Protein AF-A0A2D6ZHQ4-F1 (afdb_monomer_lite)

Secondary structure (DSSP, 8-state):
----PPPSSS---------HHHHHHHHHTS-HHHHHHHHHHHHHH--S---HHHHHHHHHHHHHHHHHHHTT--PPPPHHHHHHHHHHHHTT-EEE--HHHHHHHHHHHHHHHHH-HHHHHHHHHHHHHHHHHHHH-TTSSPEEETTEEEEEETTTTEEEEEEEETTEEE-

pLDDT: mean 82.71, std 16.25, range [30.67, 98.12]

Structure (mmCIF, N/CA/C/O backbone):
data_AF-A0A2D6ZHQ4-F1
#
_entry.id   AF-A0A2D6ZHQ4-F1
#
loop_
_atom_site.group_PDB
_atom_site.id
_atom_site.type_symbol
_atom_site.label_atom_id
_atom_site.label_alt_id
_atom_site.label_comp_id
_atom_site.label_asym_id
_atom_site.label_entity_id
_atom_site.label_seq_id
_atom_site.pdbx_PDB_ins_code
_atom_site.Cartn_x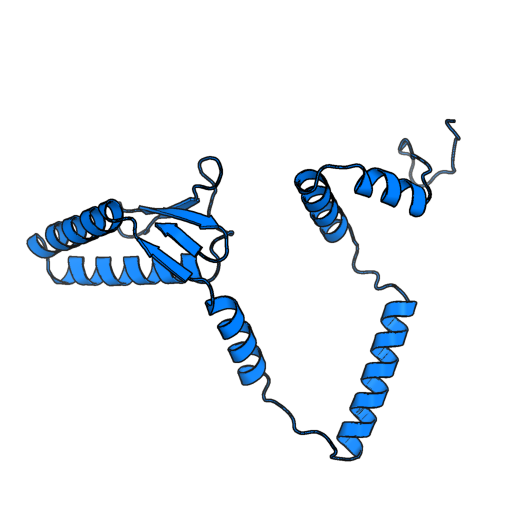
_atom_site.Cartn_y
_atom_site.Cartn_z
_atom_site.occupancy
_atom_site.B_iso_or_equiv
_atom_site.auth_seq_id
_atom_site.auth_comp_id
_atom_site.auth_asym_id
_atom_site.auth_atom_id
_atom_site.pdbx_PDB_model_num
ATOM 1 N N . MET A 1 1 ? 28.223 -21.464 -30.888 1.00 34.97 1 MET A N 1
ATOM 2 C CA . MET A 1 1 ? 28.393 -22.770 -31.554 1.00 34.97 1 MET A CA 1
ATOM 3 C C . MET A 1 1 ? 27.150 -23.577 -31.219 1.00 34.97 1 MET A C 1
ATOM 5 O O . MET A 1 1 ? 26.886 -23.753 -30.040 1.00 34.97 1 MET A O 1
ATOM 9 N N . MET A 1 2 ? 26.313 -23.903 -32.204 1.00 30.67 2 MET A N 1
ATOM 10 C CA . MET A 1 2 ? 25.076 -24.662 -31.976 1.00 30.67 2 MET A CA 1
ATOM 11 C C . MET A 1 2 ? 25.425 -26.144 -31.795 1.00 30.67 2 MET A C 1
ATOM 13 O O . MET A 1 2 ? 26.158 -26.690 -32.615 1.00 30.67 2 MET A O 1
ATOM 17 N N . SER A 1 3 ? 24.913 -26.775 -30.739 1.00 47.84 3 SER A N 1
ATOM 18 C CA . SER A 1 3 ? 25.044 -28.212 -30.472 1.00 47.84 3 SER A CA 1
ATOM 19 C C . SER A 1 3 ? 23.654 -28.822 -30.273 1.00 47.84 3 SER A C 1
ATOM 21 O O . SER A 1 3 ? 22.765 -28.188 -29.707 1.00 47.84 3 SER A O 1
ATOM 23 N N . LEU A 1 4 ? 23.458 -30.044 -30.774 1.00 31.61 4 LEU A N 1
ATOM 24 C CA . LEU A 1 4 ? 22.227 -30.826 -30.640 1.00 31.61 4 LEU A CA 1
ATOM 25 C C . LEU A 1 4 ? 22.295 -31.685 -29.366 1.00 31.61 4 LEU A C 1
ATOM 27 O O . LEU A 1 4 ? 23.003 -32.690 -29.327 1.00 31.61 4 LEU A O 1
ATOM 31 N N . GLY A 1 5 ? 21.534 -31.299 -28.337 1.00 42.00 5 GLY A N 1
ATOM 32 C CA . GLY A 1 5 ? 21.364 -32.038 -27.079 1.00 42.00 5 GLY A CA 1
ATOM 33 C C . GLY A 1 5 ? 20.068 -32.863 -27.015 1.00 42.00 5 GLY A C 1
ATOM 34 O O . GLY A 1 5 ? 19.076 -32.552 -27.670 1.00 42.00 5 GLY A O 1
ATOM 35 N N . ARG A 1 6 ? 20.097 -33.955 -26.236 1.00 44.62 6 ARG A N 1
ATOM 36 C CA . ARG A 1 6 ? 19.160 -35.099 -26.264 1.00 44.62 6 ARG A CA 1
ATOM 37 C C . ARG A 1 6 ? 17.719 -34.810 -25.790 1.00 44.62 6 ARG A C 1
ATOM 39 O O . ARG A 1 6 ? 17.456 -33.972 -24.939 1.00 44.62 6 ARG A O 1
ATOM 46 N N . VAL A 1 7 ? 16.815 -35.632 -26.325 1.00 48.72 7 VAL A N 1
ATOM 47 C CA . VAL A 1 7 ? 15.340 -35.601 -26.312 1.00 48.72 7 VAL A CA 1
ATOM 48 C C . VAL A 1 7 ? 14.683 -35.814 -24.934 1.00 48.72 7 VAL A C 1
ATOM 50 O O . VAL A 1 7 ? 14.962 -36.808 -24.267 1.00 48.72 7 VAL A O 1
ATOM 53 N N . LYS A 1 8 ? 13.663 -35.002 -24.605 1.00 42.97 8 LYS A N 1
ATOM 54 C CA . LYS A 1 8 ? 12.444 -35.457 -23.899 1.00 42.97 8 LYS A CA 1
ATOM 55 C C . LYS A 1 8 ? 11.194 -34.840 -24.548 1.00 42.97 8 LYS A C 1
ATOM 57 O O . LYS A 1 8 ? 11.109 -33.629 -24.705 1.00 42.97 8 LYS A O 1
ATOM 62 N N . ASN A 1 9 ? 10.231 -35.694 -24.910 1.00 41.50 9 ASN A N 1
ATOM 63 C CA . ASN A 1 9 ? 8.888 -35.355 -25.410 1.00 41.50 9 ASN A CA 1
ATOM 64 C C . ASN A 1 9 ? 8.803 -34.479 -26.675 1.00 41.50 9 ASN A C 1
ATOM 66 O O . ASN A 1 9 ? 8.093 -33.479 -26.686 1.00 41.50 9 ASN A O 1
ATOM 70 N N . GLY A 1 10 ? 9.472 -34.887 -27.761 1.00 43.66 10 GLY A N 1
ATOM 71 C CA . GLY A 1 10 ? 9.044 -34.588 -29.142 1.00 43.66 10 GLY A CA 1
ATOM 72 C C . GLY A 1 10 ? 8.929 -33.118 -29.572 1.00 43.66 10 GLY A C 1
ATOM 73 O O . GLY A 1 10 ? 8.436 -32.853 -30.664 1.00 43.66 10 GLY A O 1
ATOM 74 N N . ARG A 1 11 ? 9.376 -32.157 -28.759 1.00 38.38 11 ARG A N 1
ATOM 75 C CA . ARG A 1 11 ? 9.318 -30.726 -29.067 1.00 38.38 11 ARG A CA 1
ATOM 76 C C . ARG A 1 11 ? 10.727 -30.151 -29.036 1.00 38.38 11 ARG A C 1
ATOM 78 O O . ARG A 1 11 ? 11.385 -30.168 -28.000 1.00 38.38 11 ARG A O 1
ATOM 85 N N . PHE A 1 12 ? 11.183 -29.669 -30.189 1.00 38.12 12 PHE A N 1
ATOM 86 C CA . PHE A 1 12 ? 12.450 -28.959 -30.317 1.00 38.12 12 PHE A CA 1
ATOM 87 C C . PHE A 1 12 ? 12.376 -27.643 -29.538 1.00 38.12 12 PHE A C 1
ATOM 89 O O . PHE A 1 12 ? 11.560 -26.779 -29.854 1.00 38.12 12 PHE A O 1
ATOM 96 N N . TRP A 1 13 ? 13.251 -27.488 -28.549 1.00 36.66 13 TRP A N 1
ATOM 97 C CA . TRP A 1 13 ? 13.609 -26.190 -27.991 1.00 36.66 13 TRP A CA 1
ATOM 98 C C . TRP A 1 13 ? 15.053 -25.906 -28.393 1.00 36.66 13 TRP A C 1
ATOM 100 O O . TRP A 1 13 ? 15.924 -26.755 -28.212 1.00 36.66 13 TRP A O 1
ATOM 110 N N . LEU A 1 14 ? 15.310 -24.722 -28.952 1.00 36.06 14 LEU A N 1
ATOM 111 C CA . LEU A 1 14 ? 16.665 -24.189 -29.077 1.00 36.06 14 LEU A CA 1
ATOM 112 C C . LEU A 1 14 ? 17.197 -23.961 -27.658 1.00 36.06 14 LEU A C 1
ATOM 114 O O . LEU A 1 14 ? 16.850 -22.975 -27.012 1.00 36.06 14 LEU A O 1
ATOM 118 N N . VAL A 1 15 ? 17.992 -24.901 -27.149 1.00 43.69 15 VAL A N 1
ATOM 119 C CA . VAL A 1 15 ? 18.684 -24.745 -25.868 1.00 43.69 15 VAL A CA 1
ATOM 120 C C . VAL A 1 15 ? 19.922 -23.896 -26.127 1.00 43.69 15 VAL A C 1
ATOM 122 O O . VAL A 1 15 ? 20.871 -24.331 -26.775 1.00 43.69 15 VAL A O 1
ATOM 125 N N . MET A 1 16 ? 19.904 -22.659 -25.643 1.00 46.91 16 MET A N 1
ATOM 126 C CA . MET A 1 16 ? 21.126 -21.880 -25.481 1.00 46.91 16 MET A CA 1
ATOM 127 C C . MET A 1 16 ? 21.911 -22.506 -24.323 1.00 46.91 16 MET A C 1
ATOM 129 O O . MET A 1 16 ? 21.578 -22.282 -23.164 1.00 46.91 16 MET A O 1
ATOM 133 N N . GLU A 1 17 ? 22.926 -23.319 -24.621 1.00 47.91 17 GLU A N 1
ATOM 134 C CA . GLU A 1 17 ? 23.880 -23.798 -23.613 1.00 47.91 17 GLU A CA 1
ATOM 135 C C . GLU A 1 17 ? 24.728 -22.612 -23.118 1.00 47.91 17 GLU A C 1
ATOM 137 O O . GLU A 1 17 ? 25.681 -22.171 -23.767 1.00 47.91 17 GLU A O 1
ATOM 142 N N . GLY A 1 18 ? 24.343 -22.046 -21.975 1.00 59.00 18 GLY A N 1
ATOM 143 C CA . GLY A 1 18 ? 25.144 -21.100 -21.205 1.00 59.00 18 GLY A CA 1
ATOM 144 C C . GLY A 1 18 ? 25.359 -21.647 -19.799 1.00 59.00 18 GLY A C 1
ATOM 145 O O . GLY A 1 18 ? 24.417 -22.142 -19.187 1.00 59.00 18 GLY A O 1
ATOM 146 N N . THR A 1 19 ? 26.589 -21.576 -19.291 1.00 77.00 19 THR A N 1
ATOM 147 C CA . THR A 1 19 ? 26.880 -21.832 -17.873 1.00 77.00 19 THR A CA 1
ATOM 148 C C . THR A 1 19 ? 26.232 -20.757 -16.999 1.00 77.00 19 THR A C 1
ATOM 150 O O . THR A 1 19 ? 25.963 -19.652 -17.481 1.00 77.00 19 THR A O 1
ATOM 153 N N . THR A 1 20 ? 26.004 -21.050 -15.717 1.00 76.81 20 THR A N 1
ATOM 154 C CA . THR A 1 20 ? 25.447 -20.083 -14.755 1.00 76.81 20 THR A CA 1
ATOM 155 C C . THR A 1 20 ? 26.265 -18.790 -14.714 1.00 76.81 20 THR A C 1
ATOM 157 O O . THR A 1 20 ? 25.671 -17.719 -14.815 1.00 76.81 20 THR A O 1
ATOM 160 N N . GLU A 1 21 ? 27.605 -18.868 -14.705 1.00 78.69 21 GLU A N 1
ATOM 161 C CA . GLU A 1 21 ? 28.492 -17.702 -14.866 1.00 78.69 21 GLU A CA 1
ATOM 162 C C . GLU A 1 21 ? 28.153 -16.867 -16.100 1.00 78.69 21 GLU A C 1
ATOM 164 O O . GLU A 1 21 ? 27.958 -15.662 -16.003 1.00 78.69 21 GLU A O 1
ATOM 169 N N . LYS A 1 22 ? 28.017 -17.496 -17.270 1.00 82.12 22 LYS A N 1
ATOM 170 C CA . LYS A 1 22 ? 27.763 -16.762 -18.515 1.00 82.12 22 LYS A CA 1
ATOM 171 C C . LYS A 1 22 ? 26.387 -16.093 -18.515 1.00 82.12 22 LYS A C 1
ATOM 173 O O . LYS A 1 22 ? 26.204 -15.042 -19.126 1.00 82.12 22 LYS A O 1
ATOM 178 N N . VAL A 1 23 ? 25.402 -16.706 -17.861 1.00 85.19 23 VAL A N 1
ATOM 179 C CA . VAL A 1 23 ? 24.075 -16.104 -17.673 1.00 85.19 23 VAL A CA 1
ATOM 180 C C . VAL A 1 23 ? 24.158 -14.919 -16.709 1.00 85.19 23 VAL A C 1
ATOM 182 O O . VAL A 1 23 ? 23.558 -13.880 -16.987 1.00 85.19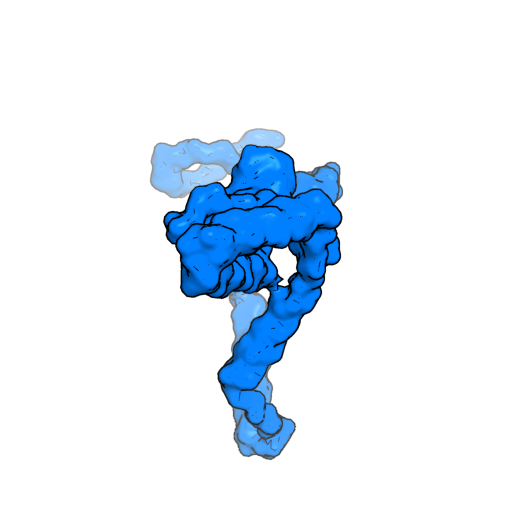 23 VAL A O 1
ATOM 185 N N . LEU A 1 24 ? 24.936 -15.042 -15.631 1.00 86.56 24 LEU A N 1
ATOM 186 C CA . LEU A 1 24 ? 25.175 -13.965 -14.675 1.00 86.56 24 LEU A CA 1
ATOM 187 C C . LEU A 1 24 ? 25.896 -12.779 -15.328 1.00 86.56 24 LEU A C 1
ATOM 189 O O . LEU A 1 24 ? 25.421 -11.655 -15.201 1.00 86.56 24 LEU A O 1
ATOM 193 N N . ASP A 1 25 ? 26.963 -13.017 -16.088 1.00 88.06 25 ASP A N 1
ATOM 194 C CA . ASP A 1 25 ? 27.714 -11.971 -16.794 1.00 88.06 25 ASP A CA 1
ATOM 195 C C . ASP A 1 25 ? 26.810 -11.165 -17.736 1.00 88.06 25 ASP A C 1
ATOM 197 O O . ASP A 1 25 ? 26.812 -9.932 -17.728 1.00 88.06 25 ASP A O 1
ATOM 201 N N . ASN A 1 26 ? 25.955 -11.856 -18.496 1.00 90.50 26 ASN A N 1
ATOM 202 C CA . ASN A 1 26 ? 24.982 -11.203 -19.370 1.00 90.50 26 ASN A CA 1
ATOM 203 C C . ASN A 1 26 ? 23.934 -10.405 -18.577 1.00 90.50 26 ASN A C 1
ATOM 205 O O . ASN A 1 26 ? 23.553 -9.315 -18.997 1.00 90.50 26 ASN A O 1
ATOM 209 N N . ALA A 1 27 ? 23.474 -10.914 -17.430 1.00 90.56 27 ALA A N 1
ATOM 210 C CA . ALA A 1 27 ? 22.531 -10.206 -16.563 1.00 90.56 27 ALA A CA 1
ATOM 211 C C . ALA A 1 27 ? 23.162 -8.965 -15.898 1.00 90.56 27 ALA A C 1
ATOM 213 O O . ALA A 1 27 ? 22.500 -7.939 -15.707 1.00 90.56 27 ALA A O 1
ATOM 214 N N . LEU A 1 28 ? 24.451 -9.030 -15.562 1.00 90.81 28 LEU A N 1
ATOM 215 C CA . LEU A 1 28 ? 25.213 -7.908 -15.014 1.00 90.81 28 LEU A CA 1
ATOM 216 C C . LEU A 1 28 ? 25.507 -6.832 -16.070 1.00 90.81 28 LEU A C 1
ATOM 218 O O . LEU A 1 28 ? 25.588 -5.657 -15.718 1.00 90.81 28 LEU A O 1
ATOM 222 N N . ALA A 1 29 ? 25.561 -7.194 -17.354 1.00 93.25 29 ALA A N 1
ATOM 223 C CA . ALA A 1 29 ? 25.697 -6.242 -18.458 1.00 93.25 29 ALA A CA 1
ATOM 224 C C . ALA A 1 29 ? 24.419 -5.423 -18.755 1.00 93.25 29 ALA A C 1
ATOM 226 O O . ALA A 1 29 ? 24.490 -4.417 -19.460 1.00 93.25 29 ALA A O 1
ATOM 227 N N . LEU A 1 30 ? 23.255 -5.821 -18.225 1.00 92.50 30 LEU A N 1
ATOM 228 C CA . LEU A 1 30 ? 21.988 -5.095 -18.397 1.00 92.50 30 LEU A CA 1
ATOM 229 C C . LEU A 1 30 ? 21.965 -3.753 -17.645 1.00 92.50 30 LEU A C 1
ATOM 231 O O . LEU A 1 30 ? 22.732 -3.520 -16.702 1.00 92.50 30 LEU A O 1
ATOM 235 N N . THR A 1 31 ? 21.017 -2.877 -17.990 1.00 90.19 31 THR A N 1
ATOM 236 C CA . THR A 1 31 ? 20.728 -1.702 -17.152 1.00 90.19 31 THR A CA 1
ATOM 237 C C . THR A 1 31 ? 20.141 -2.123 -15.793 1.00 90.19 31 THR A C 1
ATOM 239 O O . THR A 1 31 ? 19.587 -3.220 -15.667 1.00 90.19 31 THR A O 1
ATOM 242 N N . PRO A 1 32 ? 20.205 -1.271 -14.747 1.00 85.31 32 PRO A N 1
ATOM 243 C CA . PRO A 1 32 ? 19.596 -1.583 -13.450 1.00 85.31 32 PRO A CA 1
ATOM 244 C C . PRO A 1 32 ? 18.106 -1.950 -13.535 1.00 85.31 32 PRO A C 1
ATOM 246 O O . PRO A 1 32 ? 17.664 -2.863 -12.841 1.00 85.31 32 PRO A O 1
ATOM 249 N N . TYR A 1 33 ? 17.352 -1.281 -14.413 1.00 82.38 33 TYR A N 1
ATOM 250 C CA . TYR A 1 33 ? 15.926 -1.539 -14.618 1.00 82.38 33 TYR A CA 1
ATOM 251 C C . TYR A 1 33 ? 15.669 -2.913 -15.255 1.00 82.38 33 TYR A C 1
ATOM 253 O O . TYR A 1 33 ? 14.884 -3.704 -14.736 1.00 82.38 33 TYR A O 1
ATOM 261 N N . GLU A 1 34 ? 16.365 -3.232 -16.346 1.00 84.25 34 GLU A N 1
ATOM 262 C CA . GLU A 1 34 ? 16.221 -4.520 -17.040 1.00 84.25 34 GLU A CA 1
ATOM 263 C C . GLU A 1 34 ? 16.683 -5.691 -16.170 1.00 84.25 34 GLU A C 1
ATOM 265 O O . GLU A 1 34 ? 16.064 -6.754 -16.169 1.00 84.25 34 GLU A O 1
ATOM 270 N N . ARG A 1 35 ? 17.742 -5.489 -15.379 1.00 92.81 35 ARG A N 1
ATOM 271 C CA . ARG A 1 35 ? 18.222 -6.484 -14.418 1.00 92.81 35 ARG A CA 1
ATOM 272 C C . ARG A 1 35 ? 17.197 -6.754 -13.313 1.00 92.81 35 ARG A C 1
ATOM 274 O O . ARG A 1 35 ? 17.013 -7.910 -12.940 1.00 92.81 35 ARG A O 1
ATOM 281 N N . ALA A 1 36 ? 16.499 -5.727 -12.822 1.00 75.50 36 ALA A N 1
ATOM 282 C CA . ALA A 1 36 ? 15.417 -5.899 -11.851 1.00 75.50 36 ALA A CA 1
ATOM 283 C C . ALA A 1 36 ? 14.217 -6.661 -12.447 1.00 75.50 36 ALA A C 1
ATOM 285 O O . ALA A 1 36 ? 13.670 -7.562 -11.805 1.00 75.50 36 ALA A O 1
ATOM 286 N N . ASP A 1 37 ? 13.837 -6.355 -13.692 1.00 83.06 37 ASP A N 1
ATOM 287 C CA . ASP A 1 37 ? 12.776 -7.077 -14.406 1.00 83.06 37 ASP A CA 1
ATOM 288 C C . ASP A 1 37 ? 13.146 -8.553 -14.658 1.00 83.06 37 ASP A C 1
ATOM 290 O O . ASP A 1 37 ? 12.332 -9.455 -14.433 1.00 83.06 37 ASP A O 1
ATOM 294 N N . LEU A 1 38 ? 14.399 -8.823 -15.040 1.00 88.69 38 LEU A N 1
ATOM 295 C CA . LEU A 1 38 ? 14.922 -10.181 -15.198 1.00 88.69 38 LEU A CA 1
ATOM 296 C C . LEU A 1 38 ? 14.893 -10.961 -13.875 1.00 88.69 38 LEU A C 1
ATOM 298 O O . LEU A 1 38 ? 14.411 -12.094 -13.853 1.00 88.69 38 LEU A O 1
ATOM 302 N N . ALA A 1 39 ? 15.341 -10.359 -12.769 1.00 86.00 39 ALA A N 1
ATOM 303 C CA . ALA A 1 39 ? 15.311 -10.991 -11.449 1.00 86.00 39 ALA A CA 1
ATOM 304 C C . ALA A 1 39 ? 13.886 -11.407 -11.049 1.00 86.00 39 ALA A C 1
ATOM 306 O O . ALA A 1 39 ? 13.666 -12.540 -10.618 1.00 86.00 39 ALA A O 1
ATOM 307 N N .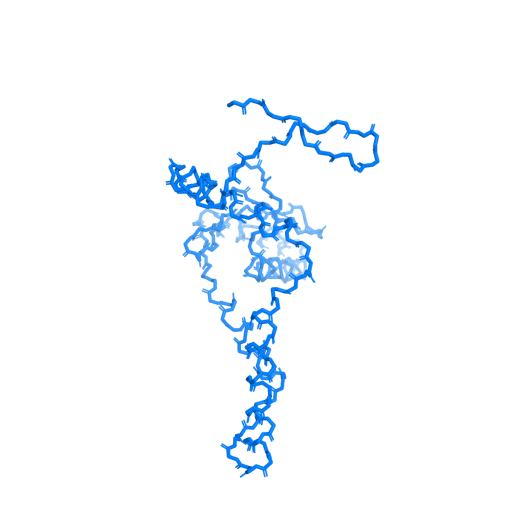 LYS A 1 40 ? 12.893 -10.536 -11.276 1.00 77.75 40 LYS A N 1
ATOM 308 C CA . LYS A 1 40 ? 11.479 -10.843 -11.016 1.00 77.75 40 LYS A CA 1
ATOM 309 C C . LYS A 1 40 ? 10.994 -12.052 -11.820 1.00 77.75 40 LYS A C 1
ATOM 311 O O . LYS A 1 40 ? 10.334 -12.931 -11.269 1.00 77.75 40 LYS A O 1
ATOM 316 N N . LYS A 1 41 ? 11.323 -12.113 -13.114 1.00 85.25 41 LYS A N 1
ATOM 317 C CA . LYS A 1 41 ? 10.946 -13.234 -13.993 1.00 85.25 41 LYS A CA 1
ATOM 318 C C . LYS A 1 41 ? 11.602 -14.546 -13.564 1.00 85.25 41 LYS A C 1
ATOM 320 O O . LYS A 1 41 ? 10.928 -15.573 -13.567 1.00 85.25 41 LYS A O 1
ATOM 325 N N . ILE A 1 42 ? 12.872 -14.504 -13.153 1.00 84.94 42 ILE A N 1
ATOM 326 C CA . ILE A 1 42 ? 13.588 -15.673 -12.627 1.00 84.94 42 ILE A CA 1
ATOM 327 C C . ILE A 1 42 ? 12.893 -16.180 -11.367 1.00 84.94 42 ILE A C 1
ATOM 329 O O . ILE A 1 42 ? 12.500 -17.341 -11.341 1.00 84.94 42 ILE A O 1
ATOM 333 N N . VAL A 1 43 ? 12.651 -15.312 -10.380 1.00 78.56 43 VAL A N 1
ATOM 334 C CA . VAL A 1 43 ? 11.989 -15.680 -9.117 1.00 78.56 43 VAL A CA 1
ATOM 335 C C . VAL A 1 43 ? 10.637 -16.356 -9.355 1.00 78.56 43 VAL A C 1
ATOM 337 O O . VAL A 1 43 ? 10.352 -17.380 -8.746 1.00 78.56 43 VAL A O 1
ATOM 340 N N . VAL A 1 44 ? 9.827 -15.838 -10.282 1.00 74.38 44 VAL A N 1
ATOM 341 C CA . VAL A 1 44 ? 8.525 -16.434 -10.642 1.00 74.38 44 VAL A CA 1
ATOM 342 C C . VAL A 1 44 ? 8.672 -17.799 -11.329 1.00 74.38 44 VAL A C 1
ATOM 344 O O . VAL A 1 44 ? 7.784 -18.641 -11.223 1.00 74.38 44 VAL A O 1
ATOM 347 N N . SER A 1 45 ? 9.773 -18.023 -12.050 1.00 78.50 45 SER A N 1
ATOM 348 C CA . SER A 1 45 ? 10.030 -19.273 -12.776 1.00 78.50 45 SER A CA 1
ATOM 349 C C . SER A 1 45 ? 10.609 -20.397 -11.911 1.00 78.50 45 SER A C 1
ATOM 351 O O . SER A 1 45 ? 10.580 -21.556 -12.332 1.00 78.50 45 SER A O 1
ATOM 353 N N . ILE A 1 46 ? 11.120 -20.074 -10.718 1.00 77.44 46 ILE A N 1
ATOM 354 C CA . ILE A 1 46 ? 11.653 -21.060 -9.776 1.00 77.44 46 ILE A CA 1
ATOM 355 C C . ILE A 1 46 ? 10.487 -21.938 -9.302 1.00 77.44 46 ILE A C 1
ATOM 357 O O . ILE A 1 46 ? 9.585 -21.489 -8.594 1.00 77.44 46 ILE A O 1
ATOM 361 N N . LYS A 1 47 ? 10.491 -23.211 -9.717 1.00 60.66 47 LYS A N 1
ATOM 362 C CA . LYS A 1 47 ? 9.664 -24.242 -9.078 1.00 60.66 47 LYS A CA 1
ATOM 363 C C . LYS A 1 47 ? 10.172 -24.426 -7.650 1.00 60.66 47 LYS A C 1
ATOM 365 O O . LYS A 1 47 ? 11.360 -24.253 -7.418 1.00 60.66 47 LYS A O 1
ATOM 370 N N . ILE A 1 48 ? 9.279 -24.769 -6.722 1.00 56.28 48 ILE A N 1
ATOM 371 C CA . ILE A 1 48 ? 9.538 -24.940 -5.278 1.00 56.28 48 ILE A CA 1
ATOM 372 C C . ILE A 1 48 ? 10.420 -26.184 -5.011 1.00 56.28 48 ILE A C 1
ATOM 374 O O . ILE A 1 48 ? 10.108 -27.005 -4.161 1.00 56.28 48 ILE A O 1
ATOM 378 N N . ASP A 1 49 ? 11.494 -26.376 -5.767 1.00 63.44 49 ASP A N 1
ATOM 379 C CA . ASP A 1 49 ? 12.575 -27.273 -5.393 1.00 63.44 49 ASP A CA 1
ATOM 380 C C . ASP A 1 49 ? 13.579 -26.400 -4.641 1.00 63.44 49 ASP A C 1
ATOM 382 O O . ASP A 1 49 ? 14.272 -25.563 -5.222 1.00 63.44 49 ASP A O 1
ATOM 386 N N . ILE A 1 50 ? 13.561 -26.519 -3.314 1.00 62.91 50 ILE A N 1
ATOM 387 C CA . ILE A 1 50 ? 14.543 -25.871 -2.448 1.00 62.91 50 ILE A CA 1
ATOM 388 C C . ILE A 1 50 ? 15.875 -26.572 -2.712 1.00 62.91 50 ILE A C 1
ATOM 390 O O . ILE A 1 50 ? 15.937 -27.800 -2.719 1.00 62.91 50 ILE A O 1
ATOM 394 N N . ASP A 1 51 ? 16.929 -25.797 -2.955 1.00 78.12 51 ASP A N 1
ATOM 395 C CA . ASP A 1 51 ? 18.277 -26.337 -3.109 1.00 78.12 51 ASP A CA 1
ATOM 396 C C . ASP A 1 51 ? 18.628 -27.232 -1.894 1.00 78.12 51 ASP A C 1
ATOM 398 O O . ASP A 1 51 ? 18.457 -26.777 -0.756 1.00 78.12 51 ASP A O 1
ATOM 402 N N . PRO A 1 52 ? 19.102 -28.480 -2.083 1.00 76.62 52 PRO A N 1
ATOM 403 C CA . PRO A 1 52 ? 19.410 -29.392 -0.979 1.00 76.62 52 PRO A CA 1
ATOM 404 C C . PRO A 1 52 ? 20.397 -28.832 0.058 1.00 76.62 52 PRO A C 1
ATOM 406 O O . PRO A 1 52 ? 20.330 -29.190 1.236 1.00 76.62 52 PRO A O 1
ATOM 409 N N . GLU A 1 53 ? 21.305 -27.940 -0.343 1.00 78.31 53 GLU A N 1
ATOM 410 C CA . GLU A 1 53 ? 22.248 -27.279 0.563 1.00 78.31 53 GLU A CA 1
ATOM 411 C C . GLU A 1 53 ? 21.547 -26.218 1.432 1.00 78.31 53 GLU A C 1
ATOM 413 O O . GLU A 1 53 ? 21.776 -26.128 2.647 1.00 78.31 53 GLU A O 1
ATOM 418 N N . ILE A 1 54 ? 20.611 -25.470 0.838 1.00 76.31 54 ILE A N 1
ATOM 419 C CA . ILE A 1 54 ? 19.729 -24.537 1.557 1.00 76.31 54 ILE A CA 1
ATOM 420 C C . ILE A 1 54 ? 18.821 -25.311 2.520 1.00 76.31 54 ILE A C 1
ATOM 422 O O . ILE A 1 54 ? 18.678 -24.934 3.688 1.00 76.31 54 ILE A O 1
ATOM 426 N N . GLU A 1 55 ? 18.249 -26.429 2.069 1.00 80.25 55 GLU A N 1
ATOM 427 C CA . GLU A 1 55 ? 17.413 -27.297 2.897 1.00 80.25 55 GLU A CA 1
ATOM 428 C C . GLU A 1 55 ? 18.192 -27.850 4.100 1.00 80.25 55 GLU A C 1
ATOM 430 O O . GLU A 1 55 ? 17.725 -27.740 5.237 1.00 80.25 55 GLU A O 1
ATOM 435 N N . SER A 1 56 ? 19.414 -28.354 3.891 1.00 82.56 56 SER A N 1
ATOM 436 C CA . SER A 1 56 ? 20.279 -28.840 4.976 1.00 82.56 56 SER A CA 1
ATOM 437 C C . SER A 1 56 ? 20.567 -27.750 6.012 1.00 82.56 56 SER A C 1
ATOM 439 O O . SER A 1 56 ? 20.446 -27.982 7.218 1.00 82.56 56 SER A O 1
ATOM 441 N N . THR A 1 57 ? 20.865 -26.532 5.555 1.00 86.50 57 THR A N 1
ATOM 442 C CA . THR A 1 57 ? 21.114 -25.376 6.431 1.00 86.50 57 THR A CA 1
ATOM 443 C C . THR A 1 57 ? 19.886 -25.048 7.289 1.00 86.50 57 THR A C 1
ATOM 445 O O . THR A 1 57 ? 19.993 -24.804 8.497 1.00 86.50 57 THR A O 1
ATOM 448 N N . HIS A 1 58 ? 18.688 -25.088 6.701 1.00 83.38 58 HIS A N 1
ATOM 449 C CA . HIS A 1 58 ? 17.444 -24.886 7.441 1.00 83.38 58 HIS A CA 1
ATOM 450 C C . HIS A 1 58 ? 17.181 -25.998 8.463 1.00 83.38 58 HIS A C 1
ATOM 452 O O . HIS A 1 58 ? 16.754 -25.704 9.585 1.00 83.38 58 HIS A O 1
ATOM 458 N N . LEU A 1 59 ? 17.465 -27.257 8.120 1.00 87.75 59 LEU A N 1
ATOM 459 C CA . LEU A 1 59 ? 17.309 -28.390 9.034 1.00 87.75 59 LEU A CA 1
ATOM 460 C C . LEU A 1 59 ? 18.228 -28.273 10.253 1.00 87.75 59 LEU A C 1
ATOM 462 O O . LEU A 1 59 ? 17.787 -28.530 11.378 1.00 87.75 59 LEU A O 1
ATOM 466 N N . ASP A 1 60 ? 19.472 -27.839 10.067 1.00 91.62 60 ASP A N 1
ATOM 467 C CA . ASP A 1 60 ? 20.402 -27.627 11.178 1.00 91.62 60 ASP A CA 1
ATOM 468 C C . ASP A 1 60 ? 19.972 -26.461 12.073 1.00 91.62 60 ASP A C 1
ATOM 470 O O . ASP A 1 60 ? 19.972 -26.588 13.303 1.00 91.62 60 ASP A O 1
ATOM 474 N N . ALA A 1 61 ? 19.472 -25.369 11.488 1.00 89.00 61 ALA A N 1
ATOM 475 C CA . ALA A 1 61 ? 18.874 -24.279 12.257 1.00 89.00 61 ALA A CA 1
ATOM 476 C C . ALA A 1 61 ? 17.669 -24.755 13.094 1.00 89.00 61 ALA A C 1
ATOM 478 O O . ALA A 1 61 ? 17.524 -24.374 14.259 1.00 89.00 61 ALA A O 1
ATOM 479 N N . VAL A 1 62 ? 16.812 -25.623 12.543 1.00 91.31 62 VAL A N 1
ATOM 480 C CA . VAL A 1 62 ? 15.671 -26.201 13.272 1.00 91.31 62 VAL A CA 1
ATOM 481 C C . VAL A 1 62 ? 16.132 -27.104 14.419 1.00 91.31 62 VAL A C 1
ATOM 483 O O . VAL A 1 62 ? 15.580 -27.006 15.518 1.00 91.31 62 VAL A O 1
ATOM 486 N N . LYS A 1 63 ? 17.149 -27.953 14.217 1.00 92.44 63 LYS A N 1
ATOM 487 C CA . LYS A 1 63 ? 17.721 -28.786 15.294 1.00 92.44 63 LYS A CA 1
ATOM 488 C C . LYS A 1 63 ? 18.227 -27.924 16.451 1.00 92.44 63 LYS A C 1
ATOM 490 O O . LYS A 1 63 ? 17.873 -28.196 17.600 1.00 92.44 63 LYS A O 1
ATOM 495 N N . SER A 1 64 ? 18.974 -26.864 16.147 1.00 91.06 64 SER A N 1
ATOM 496 C CA . SER A 1 64 ? 19.493 -25.919 17.143 1.00 91.06 64 SER A CA 1
ATOM 497 C C . SER A 1 64 ? 18.368 -25.231 17.923 1.00 91.06 64 SER A C 1
ATOM 499 O O . SER A 1 64 ? 18.393 -25.215 19.153 1.00 91.06 64 SER A O 1
ATOM 501 N N . ARG A 1 65 ? 17.306 -24.767 17.244 1.00 93.25 65 ARG A N 1
ATOM 502 C CA . ARG A 1 65 ? 16.117 -24.192 17.907 1.00 93.25 65 ARG A CA 1
ATOM 503 C C . ARG A 1 65 ? 15.448 -25.191 18.850 1.00 93.25 65 ARG A C 1
ATOM 505 O O . ARG A 1 65 ? 15.096 -24.838 19.970 1.00 93.25 65 ARG A O 1
ATOM 512 N N . LYS A 1 66 ? 15.313 -26.462 18.448 1.00 90.94 66 LYS A N 1
ATOM 513 C CA . LYS A 1 66 ? 14.746 -27.509 19.321 1.00 90.94 66 LYS A CA 1
ATOM 514 C C . LYS A 1 66 ? 15.584 -27.727 20.583 1.00 90.94 66 LYS A C 1
ATOM 516 O O . LYS A 1 66 ? 15.009 -27.999 21.632 1.00 90.94 66 LYS A O 1
ATOM 521 N N . GLN A 1 67 ? 16.912 -27.627 20.500 1.00 92.75 67 GLN A N 1
ATOM 522 C CA . GLN A 1 67 ? 17.786 -27.722 21.676 1.00 92.75 67 GLN A CA 1
ATOM 523 C C . GLN A 1 67 ? 17.608 -26.520 22.610 1.00 92.75 67 GLN A C 1
ATOM 525 O O . GLN A 1 67 ? 17.455 -26.717 23.810 1.00 92.75 67 GLN A O 1
ATOM 530 N N . GLN A 1 68 ? 17.540 -25.304 22.067 1.00 90.50 68 GLN A N 1
ATOM 531 C CA . GLN A 1 68 ? 17.310 -24.077 22.841 1.00 90.50 68 GLN A CA 1
ATOM 532 C C . GLN A 1 68 ? 15.961 -24.086 23.569 1.00 90.50 68 GLN A C 1
ATOM 534 O O . GLN A 1 68 ? 15.883 -23.742 24.746 1.00 90.50 68 GLN A O 1
ATOM 539 N N . VAL A 1 69 ? 14.905 -24.552 22.893 1.00 90.94 69 VAL A N 1
ATOM 540 C CA . VAL A 1 69 ? 13.580 -24.730 23.505 1.00 90.94 69 VAL A CA 1
ATOM 541 C C . VAL A 1 69 ? 13.633 -25.753 24.640 1.00 90.94 69 VAL A C 1
ATOM 543 O O . VAL A 1 69 ? 13.097 -25.498 25.711 1.00 90.94 69 VAL A O 1
ATOM 546 N N . LYS A 1 70 ? 14.313 -26.893 24.441 1.00 90.31 70 LYS A N 1
ATOM 547 C CA . LYS A 1 70 ? 14.501 -27.902 25.500 1.00 90.31 70 LYS A CA 1
ATOM 548 C C . LYS A 1 70 ? 15.309 -27.376 26.687 1.00 90.31 70 LYS A C 1
ATOM 550 O O . LYS A 1 70 ? 15.072 -27.808 27.808 1.00 90.31 70 LYS A O 1
ATOM 555 N N . ALA A 1 71 ? 16.266 -26.490 26.431 1.00 92.38 71 ALA A N 1
ATOM 556 C CA . ALA A 1 71 ? 17.108 -25.870 27.446 1.00 92.38 71 ALA A CA 1
ATOM 557 C C . ALA A 1 71 ? 16.440 -24.662 28.132 1.00 92.38 71 ALA A C 1
ATOM 559 O O . ALA A 1 71 ? 17.048 -24.069 29.018 1.00 92.38 71 ALA A O 1
ATOM 560 N N . SER A 1 72 ? 15.220 -24.281 27.726 1.00 86.94 72 SER A N 1
ATOM 561 C CA . SER A 1 72 ? 14.518 -23.077 28.195 1.00 86.94 72 SER A CA 1
ATOM 562 C C . SER A 1 72 ? 15.350 -21.791 28.059 1.00 86.94 72 SER A C 1
ATOM 564 O O . SER A 1 72 ? 15.229 -20.879 28.870 1.00 86.94 72 SER A O 1
ATOM 566 N N . THR A 1 73 ? 16.207 -21.704 27.033 1.00 89.88 73 THR A N 1
ATOM 567 C CA . THR A 1 73 ? 17.105 -20.552 26.809 1.00 89.88 73 THR A CA 1
ATOM 568 C C . THR A 1 73 ? 16.514 -19.489 25.883 1.00 89.88 73 THR A C 1
ATOM 570 O O . THR A 1 73 ? 17.235 -18.597 25.442 1.00 89.88 73 THR A O 1
ATOM 573 N N . VAL A 1 74 ? 15.239 -19.608 25.511 1.00 90.69 74 VAL A N 1
ATOM 574 C CA . VAL A 1 74 ? 14.560 -18.702 24.576 1.00 90.69 74 VAL A CA 1
ATOM 575 C C . VAL A 1 74 ? 13.177 -18.335 25.090 1.00 90.69 74 VAL A C 1
ATOM 577 O O . VAL A 1 74 ? 12.461 -19.178 25.629 1.00 90.69 74 VAL A O 1
ATOM 580 N N . GLU A 1 75 ? 12.799 -17.079 24.882 1.00 91.06 75 GLU A N 1
ATOM 581 C CA . GLU A 1 75 ? 11.441 -16.591 25.097 1.00 91.06 75 GLU A CA 1
ATOM 582 C C . GLU A 1 75 ? 10.656 -16.673 23.782 1.00 91.06 75 GLU A C 1
ATOM 584 O O . GLU A 1 75 ? 11.173 -16.352 22.708 1.00 91.06 75 GLU A O 1
ATOM 589 N N . PHE A 1 76 ? 9.410 -17.139 23.853 1.00 91.31 76 PHE A N 1
ATOM 590 C CA . PHE A 1 76 ? 8.544 -17.224 22.683 1.00 91.31 76 PHE A CA 1
ATOM 591 C C . PHE A 1 76 ? 7.796 -15.915 22.472 1.00 91.31 76 PHE A C 1
ATOM 593 O O . PHE A 1 76 ? 7.188 -15.382 23.395 1.00 91.31 76 PHE A O 1
ATOM 600 N N . ILE A 1 77 ? 7.766 -15.457 21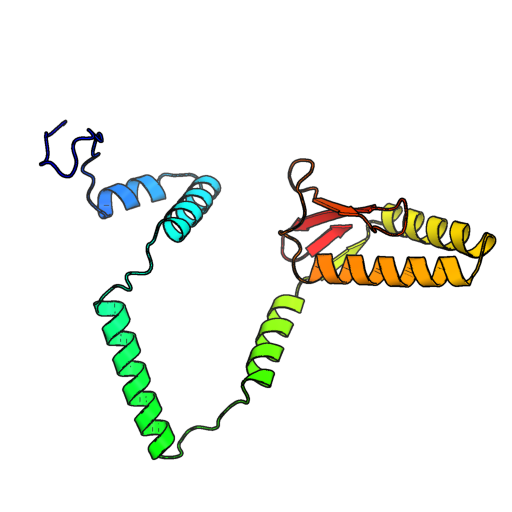.224 1.00 92.81 77 ILE A N 1
ATOM 601 C CA . ILE A 1 77 ? 6.908 -14.350 20.811 1.00 92.81 77 ILE A CA 1
ATOM 602 C C . ILE A 1 77 ? 5.591 -14.948 20.293 1.00 92.81 77 ILE A C 1
ATOM 604 O O . ILE A 1 77 ? 5.635 -15.823 19.420 1.00 92.81 77 ILE A O 1
ATOM 608 N N . PRO A 1 78 ? 4.425 -14.506 20.797 1.00 94.75 78 PRO A N 1
ATOM 609 C CA . PRO A 1 78 ? 3.132 -14.891 20.245 1.00 94.75 78 PRO A CA 1
ATOM 610 C C . PRO A 1 78 ? 3.048 -14.611 18.737 1.00 94.75 78 PRO A C 1
ATOM 612 O O . PRO A 1 78 ? 3.507 -13.581 18.244 1.00 94.75 78 PRO A O 1
ATOM 615 N N . GLY A 1 79 ? 2.480 -15.545 17.971 1.00 88.19 79 GLY A N 1
ATOM 616 C CA . GLY A 1 79 ? 2.455 -15.432 16.508 1.00 88.19 79 GLY A CA 1
ATOM 617 C C . GLY A 1 79 ? 1.654 -14.227 16.000 1.00 88.19 79 GLY A C 1
ATOM 618 O O . GLY A 1 79 ? 2.012 -13.622 14.993 1.00 88.19 79 GLY A O 1
ATOM 619 N N . ASP A 1 80 ? 0.596 -13.840 16.706 1.00 87.12 80 ASP A N 1
ATOM 620 C CA . ASP A 1 80 ? -0.196 -12.638 16.439 1.00 87.12 80 ASP A CA 1
ATOM 621 C C . ASP A 1 80 ? 0.620 -11.349 16.604 1.00 87.12 80 ASP A C 1
ATOM 623 O O . ASP A 1 80 ? 0.498 -10.446 15.770 1.00 87.12 80 ASP A O 1
ATOM 627 N N . GLU A 1 81 ? 1.497 -11.300 17.608 1.00 88.94 81 GLU A N 1
ATOM 628 C CA . GLU A 1 81 ? 2.436 -10.200 17.832 1.00 88.94 81 GLU A CA 1
ATOM 629 C C . GLU A 1 81 ? 3.468 -10.108 16.698 1.00 88.94 81 GLU A C 1
ATOM 631 O O . GLU A 1 81 ? 3.664 -9.029 16.138 1.00 88.94 81 GLU A O 1
ATOM 636 N N . VAL A 1 82 ? 4.042 -11.235 16.260 1.00 88.88 82 VAL A N 1
ATOM 637 C CA . VAL A 1 82 ? 4.947 -11.271 15.091 1.00 88.88 82 VAL A CA 1
ATOM 638 C C . VAL A 1 82 ? 4.244 -10.744 13.837 1.00 88.88 82 VAL A C 1
ATOM 640 O O . VAL A 1 82 ? 4.781 -9.907 13.109 1.00 88.88 82 VAL A O 1
ATOM 643 N N . MET A 1 83 ? 3.008 -11.187 13.593 1.00 82.44 83 MET A N 1
ATOM 644 C CA . MET A 1 83 ? 2.227 -10.728 12.443 1.00 82.44 83 MET A CA 1
ATOM 645 C C . MET A 1 83 ? 1.853 -9.247 12.552 1.00 82.44 83 MET A C 1
ATOM 647 O O . MET A 1 83 ? 1.777 -8.559 11.534 1.00 82.44 83 MET A O 1
ATOM 651 N N . ARG A 1 84 ? 1.614 -8.732 13.763 1.00 77.00 84 ARG A N 1
ATOM 652 C CA . ARG A 1 84 ? 1.364 -7.307 14.002 1.00 77.00 84 ARG A CA 1
ATOM 653 C C . ARG A 1 84 ? 2.604 -6.474 13.699 1.00 77.00 84 ARG A C 1
ATOM 655 O O . ARG A 1 84 ? 2.489 -5.527 12.930 1.00 77.00 84 ARG A O 1
ATOM 662 N N . GLN A 1 85 ? 3.769 -6.870 14.206 1.00 79.62 85 GLN A N 1
ATOM 663 C CA . GLN A 1 85 ? 5.042 -6.206 13.917 1.00 79.62 85 GLN A CA 1
ATOM 664 C C . GLN A 1 85 ? 5.349 -6.204 12.413 1.00 79.62 85 GLN A C 1
ATOM 666 O O . GLN A 1 85 ? 5.680 -5.161 11.854 1.00 79.62 85 GLN A O 1
ATOM 671 N N . GLY A 1 86 ? 5.143 -7.334 11.726 1.00 78.50 86 GLY A N 1
ATOM 672 C CA . GLY A 1 86 ? 5.279 -7.414 10.268 1.00 78.50 86 GLY A CA 1
ATOM 673 C C . GLY A 1 86 ? 4.342 -6.453 9.523 1.00 78.50 86 GLY A C 1
ATOM 674 O O . GLY A 1 86 ? 4.763 -5.772 8.588 1.00 78.50 86 GLY A O 1
ATOM 675 N N . ARG A 1 87 ? 3.084 -6.328 9.971 1.00 70.56 87 ARG A N 1
ATOM 676 C CA . ARG A 1 87 ? 2.139 -5.337 9.424 1.00 70.56 87 ARG A CA 1
ATOM 677 C C . ARG A 1 87 ? 2.560 -3.899 9.714 1.00 70.56 87 ARG A C 1
ATOM 679 O O . ARG A 1 87 ? 2.341 -3.040 8.868 1.00 70.56 87 ARG A O 1
ATOM 686 N N . ASP A 1 88 ? 3.129 -3.621 10.881 1.00 70.12 88 ASP A N 1
ATOM 687 C CA . ASP A 1 88 ? 3.555 -2.272 11.261 1.00 70.12 88 ASP A CA 1
ATOM 688 C C . ASP A 1 88 ? 4.761 -1.809 10.426 1.00 70.12 88 ASP A C 1
ATOM 690 O O . ASP A 1 88 ? 4.789 -0.656 9.995 1.00 70.12 88 ASP A O 1
ATOM 694 N N . ILE A 1 89 ? 5.669 -2.724 10.063 1.00 68.88 89 ILE A N 1
ATOM 695 C CA . ILE A 1 89 ? 6.716 -2.468 9.058 1.00 68.88 89 ILE A CA 1
ATOM 696 C C . ILE A 1 89 ? 6.079 -2.079 7.716 1.00 68.88 89 ILE A C 1
ATOM 698 O O . ILE A 1 89 ? 6.461 -1.082 7.107 1.00 68.88 89 ILE A O 1
ATOM 702 N N . GLN A 1 90 ? 5.054 -2.812 7.272 1.00 59.84 90 GLN A N 1
ATOM 703 C CA . GLN A 1 90 ? 4.351 -2.509 6.020 1.00 59.84 90 GLN A CA 1
ATOM 704 C C . GLN A 1 90 ? 3.535 -1.201 6.077 1.00 59.84 90 GLN A C 1
ATOM 706 O O . GLN A 1 90 ? 3.310 -0.560 5.052 1.00 59.84 90 GLN A O 1
ATOM 711 N N . ARG A 1 91 ? 3.128 -0.750 7.270 1.00 64.38 91 ARG A N 1
ATOM 712 C CA . ARG A 1 91 ? 2.418 0.524 7.490 1.00 64.38 91 ARG A CA 1
ATOM 713 C C . ARG A 1 91 ? 3.319 1.761 7.456 1.00 64.38 91 ARG A C 1
ATOM 715 O O . ARG A 1 91 ? 2.778 2.868 7.463 1.00 64.38 91 ARG A O 1
ATOM 722 N N . MET A 1 92 ? 4.644 1.605 7.353 1.00 69.38 92 MET A N 1
ATOM 723 C CA . MET A 1 92 ? 5.588 2.722 7.182 1.00 69.38 92 MET A CA 1
ATOM 724 C C . MET A 1 92 ? 5.432 3.475 5.850 1.00 69.38 92 MET A C 1
ATOM 726 O O . MET A 1 92 ? 6.154 4.444 5.624 1.00 69.38 92 MET A O 1
ATOM 730 N N . ILE A 1 93 ? 4.505 3.072 4.973 1.00 81.31 93 ILE A N 1
ATOM 731 C CA . ILE A 1 93 ? 4.156 3.829 3.768 1.00 81.31 93 ILE A CA 1
ATOM 732 C C . ILE A 1 93 ? 3.622 5.203 4.166 1.00 81.31 93 ILE A C 1
ATOM 734 O O . ILE A 1 93 ? 2.561 5.330 4.785 1.00 81.31 93 ILE A O 1
ATOM 738 N N . ASN A 1 94 ? 4.364 6.239 3.786 1.00 86.38 94 ASN A N 1
ATOM 739 C CA . ASN A 1 94 ? 3.972 7.622 3.981 1.00 86.38 94 ASN A CA 1
ATOM 740 C C . ASN A 1 94 ? 2.895 8.011 2.966 1.00 86.38 94 ASN A C 1
ATOM 742 O O . ASN A 1 94 ? 2.786 7.435 1.884 1.00 86.38 94 ASN A O 1
ATOM 746 N N . TYR A 1 95 ? 2.080 8.998 3.315 1.00 88.69 95 TYR A N 1
ATOM 747 C CA . TYR A 1 95 ? 0.907 9.366 2.532 1.00 88.69 95 TYR A CA 1
ATOM 748 C C . TYR A 1 95 ? 0.718 10.880 2.556 1.00 88.69 95 TYR A C 1
ATOM 750 O O . TYR A 1 95 ? 0.801 11.491 3.622 1.00 88.69 95 TYR A O 1
ATOM 758 N N . ARG A 1 96 ? 0.487 11.480 1.388 1.00 93.12 96 ARG A N 1
ATOM 759 C CA . ARG A 1 96 ? 0.334 12.930 1.217 1.00 93.12 96 ARG A CA 1
ATOM 760 C C . ARG A 1 96 ? -0.671 13.246 0.112 1.00 93.12 96 ARG A C 1
ATOM 762 O O . ARG A 1 96 ? -0.811 12.471 -0.831 1.00 93.12 96 ARG A O 1
ATOM 769 N N . PHE A 1 97 ? -1.313 14.402 0.225 1.00 94.56 97 PHE A N 1
ATOM 770 C CA . PHE A 1 97 ? -2.200 14.944 -0.801 1.00 94.56 97 PHE A CA 1
ATOM 771 C C . PHE A 1 97 ? -1.521 16.080 -1.560 1.00 94.56 97 PHE A C 1
ATOM 773 O O . PHE A 1 97 ? -0.840 16.918 -0.962 1.00 94.56 97 PHE A O 1
ATOM 780 N N . HIS A 1 98 ? -1.767 16.147 -2.863 1.00 95.38 98 HIS A N 1
ATOM 781 C CA . HIS A 1 98 ? -1.645 17.382 -3.612 1.00 95.38 98 HIS A CA 1
ATOM 782 C C . HIS A 1 98 ? -2.702 18.390 -3.113 1.00 95.38 98 HIS A C 1
ATOM 784 O O . HIS A 1 98 ? -3.842 17.993 -2.850 1.00 95.38 98 HIS A O 1
ATOM 790 N N . PRO A 1 99 ? -2.385 19.695 -3.007 1.00 96.62 99 PRO A N 1
ATOM 791 C CA . PRO A 1 99 ? -3.351 20.699 -2.553 1.00 96.62 99 PRO A CA 1
ATOM 792 C C . PRO A 1 99 ? -4.648 20.732 -3.373 1.00 96.62 99 PRO A C 1
ATOM 794 O O . PRO A 1 99 ? -5.722 20.949 -2.818 1.00 96.62 99 PRO A O 1
ATOM 797 N N . ASP A 1 100 ? -4.566 20.478 -4.683 1.00 95.94 100 ASP A N 1
ATOM 798 C CA . ASP A 1 100 ? -5.762 20.390 -5.532 1.00 95.94 100 ASP A CA 1
ATOM 799 C C . ASP A 1 100 ? -6.622 19.170 -5.184 1.00 95.94 100 ASP A C 1
ATOM 801 O O . ASP A 1 100 ? -7.828 19.317 -5.026 1.00 95.94 100 ASP A O 1
ATOM 805 N N . ALA A 1 101 ? -6.015 18.002 -4.950 1.00 94.12 101 ALA A N 1
ATOM 806 C CA . ALA A 1 101 ? -6.746 16.804 -4.541 1.00 94.12 101 ALA A CA 1
ATOM 807 C C . ALA A 1 101 ? -7.417 16.982 -3.164 1.00 94.12 101 ALA A C 1
ATOM 809 O O . ALA A 1 101 ? -8.542 16.530 -2.945 1.00 94.12 101 ALA A O 1
ATOM 810 N N . GLN A 1 102 ? -6.767 17.694 -2.235 1.00 95.12 102 GLN A N 1
ATOM 811 C CA . GLN A 1 102 ? -7.381 18.081 -0.959 1.00 95.12 102 GLN A CA 1
ATOM 812 C C . GLN A 1 102 ? -8.596 19.000 -1.169 1.00 95.12 102 GLN A C 1
ATOM 814 O O . GLN A 1 102 ? -9.615 18.850 -0.484 1.00 95.12 102 GLN A O 1
ATOM 819 N N . ARG A 1 103 ? -8.496 19.958 -2.099 1.00 96.50 103 ARG A N 1
ATOM 820 C CA . ARG A 1 103 ? -9.586 20.883 -2.426 1.00 96.50 103 ARG A CA 1
ATOM 821 C C . ARG A 1 103 ? -10.771 20.143 -3.036 1.00 96.50 103 ARG A C 1
ATOM 823 O O . ARG A 1 103 ? -11.871 20.266 -2.511 1.00 96.50 103 ARG A O 1
ATOM 830 N N . GLU A 1 104 ? -10.529 19.306 -4.043 1.00 95.25 104 GLU A N 1
ATOM 831 C CA . GLU A 1 104 ? -11.547 18.462 -4.685 1.00 95.25 104 GLU A CA 1
ATOM 832 C C . GLU A 1 104 ? -12.275 17.577 -3.665 1.00 95.25 104 GLU A C 1
ATOM 834 O O . GLU A 1 104 ? -13.502 17.449 -3.691 1.00 95.25 104 GLU A O 1
ATOM 839 N N . PHE A 1 105 ? -11.534 16.991 -2.719 1.00 94.81 105 PHE A N 1
ATOM 840 C CA . PHE A 1 105 ? -12.123 16.210 -1.637 1.00 94.81 105 PHE A CA 1
ATOM 841 C C . PHE A 1 105 ? -13.034 17.058 -0.739 1.00 94.81 105 PHE A C 1
ATOM 843 O O . PHE A 1 105 ? -14.160 16.654 -0.450 1.00 94.81 105 PHE A O 1
ATOM 850 N N . SER A 1 106 ? -12.571 18.244 -0.337 1.00 96.50 106 SER A N 1
ATOM 851 C CA . SER A 1 106 ? -13.326 19.157 0.533 1.00 96.50 106 SER A CA 1
ATOM 852 C C . SER A 1 106 ? -14.605 19.659 -0.145 1.00 96.50 106 SER A C 1
ATOM 854 O O . SER A 1 106 ? -15.676 19.645 0.458 1.00 96.50 106 SER A O 1
ATOM 856 N N . GLU A 1 107 ? -14.514 20.032 -1.423 1.00 97.56 107 GLU A N 1
ATOM 857 C CA . GLU A 1 107 ? -15.658 20.441 -2.246 1.00 97.56 107 GLU A CA 1
ATOM 858 C C . GLU A 1 107 ? -16.669 19.299 -2.413 1.00 97.56 107 GLU A C 1
ATOM 860 O O . GLU A 1 107 ? -17.878 19.515 -2.334 1.00 97.56 107 GLU A O 1
ATOM 865 N N . THR A 1 108 ? -16.190 18.061 -2.564 1.00 96.56 108 THR A N 1
ATOM 866 C CA . THR A 1 108 ? -17.060 16.882 -2.672 1.00 96.56 108 THR A CA 1
ATOM 867 C C . THR A 1 108 ? -17.784 16.577 -1.357 1.00 96.56 108 THR A C 1
ATOM 869 O O . THR A 1 108 ? -18.967 16.232 -1.378 1.00 96.56 108 THR A O 1
ATOM 872 N N . ILE A 1 109 ? -17.114 16.732 -0.206 1.00 97.62 109 ILE A N 1
ATOM 873 C CA . ILE A 1 109 ? -17.769 16.629 1.110 1.00 97.62 109 ILE A CA 1
ATOM 874 C C . ILE A 1 109 ? -18.885 17.665 1.213 1.00 97.62 109 ILE A C 1
ATOM 876 O O . ILE A 1 109 ? -20.012 17.302 1.546 1.00 97.62 109 ILE A O 1
ATOM 880 N N . GLN A 1 110 ? -18.584 18.929 0.899 1.00 98.06 110 GLN A N 1
ATOM 881 C CA . GLN A 1 110 ? -19.555 20.020 0.965 1.00 98.06 110 GLN A CA 1
ATOM 882 C C . GLN A 1 110 ? -20.769 19.735 0.069 1.00 98.06 110 GLN A C 1
ATOM 884 O O . GLN A 1 110 ? -21.909 19.840 0.518 1.00 98.06 110 GLN A O 1
ATOM 889 N N . TYR A 1 111 ? -20.529 19.275 -1.161 1.00 97.69 111 TYR A N 1
ATOM 890 C CA . TYR A 1 111 ? -21.581 18.898 -2.102 1.00 97.69 111 TYR A CA 1
ATOM 891 C C . TYR A 1 111 ? -22.528 17.825 -1.549 1.00 97.69 111 TYR A C 1
ATOM 893 O O . TYR A 1 111 ? -23.747 17.936 -1.700 1.00 97.69 111 TYR A O 1
ATOM 901 N N . TYR A 1 112 ? -21.998 16.766 -0.928 1.00 97.12 112 TYR A N 1
ATOM 902 C CA . TYR A 1 112 ? -22.849 15.730 -0.339 1.00 97.12 112 TYR A CA 1
ATOM 903 C C . TYR A 1 112 ? -23.525 16.204 0.944 1.00 97.12 112 TYR A C 1
ATOM 905 O O . TYR A 1 112 ? -24.678 15.847 1.170 1.00 97.12 112 TYR A O 1
ATOM 913 N N . PHE A 1 113 ? -22.858 17.043 1.736 1.00 97.62 113 PHE A N 1
ATOM 914 C CA . PHE A 1 113 ? -23.395 17.564 2.991 1.00 97.62 113 PHE A CA 1
ATOM 915 C C . PHE A 1 113 ? -24.624 18.444 2.760 1.00 97.62 113 PHE A C 1
ATOM 917 O O . PHE A 1 113 ? -25.619 18.307 3.467 1.00 97.62 113 PHE A O 1
ATOM 924 N N . GLU A 1 114 ? -24.589 19.293 1.729 1.00 98.12 114 GLU A N 1
ATOM 925 C CA . GLU A 1 114 ? -25.724 20.133 1.326 1.00 98.12 114 GLU A CA 1
ATOM 926 C C . GLU A 1 114 ? -26.953 19.324 0.894 1.00 98.12 114 GLU A C 1
ATOM 928 O O . GLU A 1 114 ? -28.075 19.828 0.944 1.00 98.12 114 GLU A O 1
ATOM 933 N N . LYS A 1 115 ? -26.760 18.072 0.466 1.00 96.56 115 LYS A N 1
ATOM 934 C CA . LYS A 1 115 ? -27.854 17.170 0.087 1.00 96.56 115 LYS A CA 1
ATOM 935 C C . LYS A 1 115 ? -28.379 16.382 1.274 1.00 96.56 115 LYS A C 1
ATOM 937 O O . LYS A 1 115 ? -29.588 16.292 1.456 1.00 96.56 115 LYS A O 1
ATOM 942 N N . ASP A 1 116 ? -27.467 15.774 2.023 1.00 97.50 116 ASP A N 1
ATOM 943 C CA . ASP A 1 116 ? -27.752 14.968 3.201 1.00 97.50 116 ASP A CA 1
ATOM 944 C C . ASP A 1 116 ? -26.461 14.825 4.035 1.00 97.50 116 ASP A C 1
ATOM 946 O O . ASP A 1 116 ? -25.487 14.221 3.567 1.00 97.50 116 ASP A O 1
ATOM 950 N N . PRO A 1 117 ? -26.429 15.320 5.286 1.00 96.69 117 PRO A N 1
ATOM 951 C CA . PRO A 1 117 ? -25.286 15.148 6.178 1.00 96.69 117 PRO A CA 1
ATOM 952 C C . PRO A 1 117 ? -24.834 13.690 6.346 1.00 96.69 117 PRO A C 1
ATOM 954 O O . PRO A 1 117 ? -23.635 13.427 6.458 1.00 96.69 117 PRO A O 1
ATOM 957 N N . GLN A 1 118 ? -25.760 12.725 6.326 1.00 96.94 118 GLN A N 1
ATOM 958 C CA . GLN A 1 118 ? -25.400 11.312 6.432 1.00 96.94 118 GLN A CA 1
ATOM 959 C C . GLN A 1 118 ? -24.697 10.810 5.165 1.00 96.94 118 GLN A C 1
ATOM 961 O O . GLN A 1 118 ? -23.760 10.019 5.258 1.00 96.94 118 GLN A O 1
ATOM 966 N N . LEU A 1 119 ? -25.073 11.313 3.986 1.00 95.62 119 LEU A N 1
ATOM 967 C CA . LEU A 1 119 ? -24.407 10.980 2.726 1.00 95.62 119 LEU A CA 1
ATOM 968 C C . LEU A 1 119 ? -22.956 11.486 2.697 1.00 95.62 119 LEU A C 1
ATOM 970 O O . LEU A 1 119 ? -22.074 10.788 2.194 1.00 95.62 119 LEU A O 1
ATOM 974 N N . ALA A 1 120 ? -22.693 12.663 3.274 1.00 96.00 120 ALA A N 1
ATOM 975 C CA . ALA A 1 120 ? -21.333 13.172 3.448 1.00 96.00 120 ALA A CA 1
ATOM 976 C C . ALA A 1 120 ? -20.503 12.296 4.395 1.00 96.00 120 ALA A C 1
ATOM 978 O O . ALA A 1 120 ? -19.362 11.964 4.074 1.00 96.00 120 ALA A O 1
ATOM 979 N N . ASN A 1 121 ? -21.075 11.867 5.523 1.00 96.69 121 ASN A N 1
ATOM 980 C CA . ASN A 1 121 ? -20.404 10.951 6.452 1.00 96.69 121 ASN A CA 1
ATOM 981 C C . ASN A 1 121 ? -20.071 9.609 5.784 1.00 96.69 121 ASN A C 1
ATOM 983 O O . ASN A 1 121 ? -18.946 9.117 5.896 1.00 96.69 121 ASN A O 1
ATOM 987 N N . ASP A 1 122 ? -21.019 9.049 5.033 1.00 96.62 122 ASP A N 1
ATOM 988 C CA . ASP A 1 122 ? -20.820 7.830 4.251 1.00 96.62 122 ASP A CA 1
ATOM 989 C C . ASP A 1 122 ? -19.699 7.999 3.213 1.00 96.62 122 ASP A C 1
ATOM 991 O O . ASP A 1 122 ? -18.887 7.088 3.021 1.00 96.62 122 ASP A O 1
ATOM 995 N N . PHE A 1 123 ? -19.626 9.163 2.558 1.00 96.44 123 PHE A N 1
ATOM 996 C CA . PHE A 1 123 ? -18.558 9.487 1.614 1.00 96.44 123 PHE A CA 1
ATOM 997 C C . PHE A 1 123 ? -17.197 9.573 2.304 1.00 96.44 123 PHE A C 1
ATOM 999 O O . PHE A 1 123 ? -16.243 8.967 1.820 1.00 96.44 123 PHE A O 1
ATOM 1006 N N . ILE A 1 124 ? -17.102 10.264 3.445 1.00 96.19 124 ILE A N 1
ATOM 1007 C CA . ILE A 1 124 ? -15.863 10.383 4.230 1.00 96.19 124 ILE A CA 1
ATOM 1008 C C . ILE A 1 124 ? -15.372 9.000 4.665 1.00 96.19 124 ILE A C 1
ATOM 1010 O O . ILE A 1 124 ? -14.192 8.692 4.493 1.00 96.19 124 ILE A O 1
ATOM 1014 N N . SER A 1 125 ? -16.268 8.144 5.166 1.00 95.38 125 SER A N 1
ATOM 1015 C CA . SER A 1 125 ? -15.916 6.777 5.563 1.00 95.38 125 SER A CA 1
ATOM 1016 C C . SER A 1 125 ? -15.409 5.962 4.373 1.00 95.38 125 SER A C 1
ATOM 1018 O O . SER A 1 125 ? -14.336 5.368 4.439 1.00 95.38 125 SER A O 1
ATOM 1020 N N . ALA A 1 126 ? -16.136 5.977 3.251 1.00 94.88 126 ALA A N 1
ATOM 1021 C CA . ALA A 1 126 ? -15.738 5.242 2.053 1.00 94.88 126 ALA A CA 1
ATOM 1022 C C . ALA A 1 126 ? -14.417 5.766 1.455 1.00 94.88 126 ALA A C 1
ATOM 1024 O O . ALA A 1 126 ? -13.630 4.997 0.898 1.00 94.88 126 ALA A O 1
ATOM 1025 N N . ASN A 1 127 ? -14.165 7.071 1.581 1.00 93.69 127 ASN A N 1
ATOM 1026 C CA . ASN A 1 127 ? -12.917 7.709 1.187 1.00 93.69 127 ASN A CA 1
ATOM 1027 C C . ASN A 1 127 ? -11.756 7.202 2.047 1.00 93.69 127 ASN A C 1
ATOM 1029 O O . ASN A 1 127 ? -10.772 6.697 1.508 1.00 93.69 127 ASN A O 1
ATOM 1033 N N . HIS A 1 128 ? -11.915 7.250 3.370 1.00 92.50 128 HIS A N 1
ATOM 1034 C CA . HIS A 1 128 ? -10.937 6.751 4.329 1.00 92.50 128 HIS A CA 1
ATOM 1035 C C . HIS A 1 128 ? -10.589 5.273 4.086 1.00 92.50 128 HIS A C 1
ATOM 1037 O O . HIS A 1 128 ? -9.410 4.918 4.029 1.00 92.50 128 HIS A O 1
ATOM 1043 N N . ASP A 1 129 ? -11.588 4.420 3.859 1.00 92.06 129 ASP A N 1
ATOM 1044 C CA . ASP A 1 129 ? -11.374 2.997 3.571 1.00 92.06 129 ASP A CA 1
ATOM 1045 C C . ASP A 1 129 ? -10.588 2.781 2.271 1.00 92.06 129 ASP A C 1
ATOM 1047 O O . ASP A 1 129 ? -9.691 1.930 2.199 1.00 92.06 129 ASP A O 1
ATOM 1051 N N . GLY A 1 130 ? -10.881 3.586 1.245 1.00 91.31 130 GLY A N 1
ATOM 1052 C CA . GLY A 1 130 ? -10.120 3.605 0.000 1.00 91.31 130 GLY A CA 1
ATOM 1053 C C . GLY A 1 130 ? -8.661 3.992 0.228 1.00 91.31 130 GLY A C 1
ATOM 1054 O O . GLY A 1 130 ? -7.760 3.281 -0.218 1.00 91.31 130 GLY A O 1
ATOM 1055 N N . GLN A 1 131 ? -8.416 5.051 1.000 1.00 90.12 131 GLN A N 1
ATOM 1056 C CA . GLN A 1 131 ? -7.062 5.496 1.331 1.00 90.12 131 GLN A CA 1
ATOM 1057 C C . GLN A 1 131 ? -6.282 4.459 2.131 1.00 90.12 131 GLN A C 1
ATOM 1059 O O . GLN A 1 131 ? -5.123 4.171 1.823 1.00 90.12 131 GLN A O 1
ATOM 1064 N N . GLN A 1 132 ? -6.918 3.829 3.116 1.00 88.56 132 GLN A N 1
ATOM 1065 C CA . GLN A 1 132 ? -6.294 2.763 3.889 1.00 88.56 132 GLN A CA 1
ATOM 1066 C C . GLN A 1 132 ? -5.958 1.552 3.008 1.00 88.56 132 GLN A C 1
ATOM 1068 O O . GLN A 1 132 ? -4.895 0.940 3.160 1.00 88.56 132 GLN A O 1
ATOM 1073 N N . SER A 1 133 ? -6.826 1.235 2.045 1.00 89.25 133 SER A N 1
ATOM 1074 C CA . SER A 1 133 ? -6.595 0.175 1.060 1.00 89.25 133 SER A CA 1
ATOM 1075 C C . SER A 1 133 ? -5.397 0.493 0.158 1.00 89.25 133 SER A C 1
ATOM 1077 O O . SER A 1 133 ? -4.544 -0.373 -0.056 1.00 89.25 133 SER A O 1
ATOM 1079 N N . ILE A 1 134 ? -5.285 1.740 -0.317 1.00 90.25 134 ILE A N 1
ATOM 1080 C CA . ILE A 1 134 ? -4.129 2.217 -1.087 1.00 90.25 134 ILE A CA 1
ATOM 1081 C C . ILE A 1 134 ? -2.854 2.125 -0.253 1.00 90.25 134 ILE A C 1
ATOM 1083 O O . ILE A 1 134 ? -1.878 1.545 -0.711 1.00 90.25 134 ILE A O 1
ATOM 1087 N N . ARG A 1 135 ? -2.856 2.622 0.985 1.00 87.56 135 ARG A N 1
ATOM 1088 C CA . ARG A 1 135 ? -1.675 2.585 1.859 1.00 87.56 135 ARG A CA 1
ATOM 1089 C C . ARG A 1 135 ? -1.213 1.177 2.204 1.00 87.56 135 ARG A C 1
ATOM 1091 O O . ARG A 1 135 ? -0.022 0.958 2.351 1.00 87.56 135 ARG A O 1
ATOM 1098 N N . THR A 1 136 ? -2.136 0.231 2.357 1.00 85.88 136 THR A N 1
ATOM 1099 C CA . THR A 1 136 ? -1.782 -1.147 2.728 1.00 85.88 136 THR A CA 1
ATOM 1100 C C . THR A 1 136 ? -1.087 -1.868 1.572 1.00 85.88 136 THR A C 1
ATOM 1102 O O . THR A 1 136 ? -0.148 -2.630 1.794 1.00 85.88 136 THR A O 1
ATOM 1105 N N . ASN A 1 137 ? -1.535 -1.618 0.338 1.00 85.12 137 ASN A N 1
ATOM 1106 C CA . ASN A 1 137 ? -0.997 -2.240 -0.869 1.00 85.12 137 ASN A CA 1
ATOM 1107 C C . ASN A 1 137 ? -1.020 -1.238 -2.039 1.00 85.12 137 ASN A C 1
ATOM 1109 O O . ASN A 1 137 ? -1.905 -1.301 -2.893 1.00 85.12 137 ASN A O 1
ATOM 1113 N N . PRO A 1 138 ? -0.077 -0.292 -2.126 1.00 85.31 138 PRO A N 1
ATOM 1114 C CA . PRO A 1 138 ? -0.165 0.791 -3.109 1.00 85.31 138 PRO A CA 1
ATOM 1115 C C . PRO A 1 138 ? 0.068 0.330 -4.552 1.00 85.31 138 PRO A C 1
ATOM 1117 O O . PRO A 1 138 ? -0.397 0.980 -5.492 1.00 85.31 138 PRO A O 1
ATOM 1120 N N . GLU A 1 139 ? 0.734 -0.812 -4.735 1.00 84.00 139 GLU A N 1
ATOM 1121 C CA . GLU A 1 139 ? 1.134 -1.340 -6.041 1.00 84.00 139 GLU A CA 1
ATOM 1122 C C . GLU A 1 139 ? 0.125 -2.293 -6.698 1.00 84.00 139 GLU A C 1
ATOM 1124 O O . GLU A 1 139 ? 0.277 -2.606 -7.882 1.00 84.00 139 GLU A O 1
ATOM 1129 N N . ILE A 1 140 ? -0.909 -2.751 -5.982 1.00 83.50 140 ILE A N 1
ATOM 1130 C CA . ILE A 1 140 ? -1.871 -3.731 -6.528 1.00 83.50 140 ILE A CA 1
ATOM 1131 C C . ILE A 1 140 ? -2.978 -3.081 -7.371 1.00 83.50 140 ILE A C 1
ATOM 1133 O O . ILE A 1 140 ? -3.730 -3.773 -8.054 1.00 83.50 140 ILE A O 1
ATOM 1137 N N . TRP A 1 141 ? -3.089 -1.751 -7.336 1.00 83.25 141 TRP A N 1
ATOM 1138 C CA . TRP A 1 141 ? -4.120 -1.006 -8.058 1.00 83.25 141 TRP A CA 1
ATOM 1139 C C . TRP A 1 141 ? -3.760 -0.820 -9.529 1.00 83.25 141 TRP A C 1
ATOM 1141 O O . TRP A 1 141 ? -2.594 -0.613 -9.870 1.00 83.25 141 TRP A O 1
ATOM 1151 N N . CYS A 1 142 ? -4.774 -0.850 -10.398 1.00 79.00 142 CYS A N 1
ATOM 1152 C CA . CYS A 1 142 ? -4.599 -0.759 -11.846 1.00 79.00 142 CYS A CA 1
ATOM 1153 C C . CYS A 1 142 ? -3.797 0.489 -12.235 1.00 79.00 142 CYS A C 1
ATOM 1155 O O . CYS A 1 142 ? -4.182 1.611 -11.901 1.00 79.00 142 CYS A O 1
ATOM 1157 N N . VAL A 1 143 ? -2.715 0.281 -12.984 1.00 86.25 143 VAL A N 1
ATOM 1158 C CA . VAL A 1 143 ? -1.951 1.358 -13.616 1.00 86.25 143 VAL A CA 1
ATOM 1159 C C . VAL A 1 143 ? -2.739 1.858 -14.821 1.00 86.25 143 VAL A C 1
ATOM 1161 O O . VAL A 1 143 ? -3.096 1.075 -15.698 1.00 86.25 143 VAL A O 1
ATOM 1164 N N . LEU A 1 144 ? -3.019 3.157 -14.866 1.00 82.50 144 LEU A N 1
ATOM 1165 C CA . LEU A 1 144 ? -3.672 3.796 -16.006 1.00 82.50 144 LEU A CA 1
ATOM 1166 C C . LEU A 1 144 ? -2.647 4.283 -17.026 1.00 82.50 144 LEU A C 1
ATOM 1168 O O . LEU A 1 144 ? -2.758 3.978 -18.211 1.00 82.50 144 LEU A O 1
ATOM 1172 N N . ARG A 1 145 ? -1.651 5.052 -16.570 1.00 82.38 145 ARG A N 1
ATOM 1173 C CA . ARG A 1 145 ? -0.545 5.557 -17.394 1.00 82.38 145 ARG A CA 1
ATOM 1174 C C . ARG A 1 145 ? 0.705 5.736 -16.542 1.00 82.38 145 ARG A C 1
ATOM 1176 O O . ARG A 1 145 ? 0.632 6.342 -15.480 1.00 82.38 145 ARG A O 1
ATOM 1183 N N . LYS A 1 146 ? 1.857 5.277 -17.043 1.00 85.31 146 LYS A N 1
ATOM 1184 C CA . LYS A 1 146 ? 3.148 5.331 -16.333 1.00 85.31 146 LYS A CA 1
ATOM 1185 C C . LYS A 1 146 ? 3.036 4.741 -14.915 1.00 85.31 146 LYS A C 1
ATOM 1187 O O . LYS A 1 146 ? 2.829 3.544 -14.788 1.00 85.31 146 LYS A O 1
ATOM 1192 N N . ASN A 1 147 ? 3.155 5.566 -13.881 1.00 86.81 147 ASN A N 1
ATOM 1193 C CA . ASN A 1 147 ? 3.064 5.230 -12.459 1.00 86.81 147 ASN A CA 1
ATOM 1194 C C . ASN A 1 147 ? 1.729 5.673 -11.821 1.00 86.81 147 ASN A C 1
ATOM 1196 O O . ASN A 1 147 ? 1.537 5.474 -10.624 1.00 86.81 147 ASN A O 1
ATOM 1200 N N . ILE A 1 148 ? 0.814 6.262 -12.601 1.00 92.00 148 ILE A N 1
ATOM 1201 C CA . ILE A 1 148 ? -0.492 6.722 -12.125 1.00 92.00 148 ILE A CA 1
ATOM 1202 C C . ILE A 1 148 ? -1.428 5.527 -12.030 1.00 92.00 148 ILE A C 1
ATOM 1204 O O . ILE A 1 148 ? -1.693 4.829 -13.016 1.00 92.00 148 ILE A O 1
ATOM 1208 N N . ARG A 1 149 ? -1.964 5.327 -10.835 1.00 93.19 149 ARG A N 1
ATOM 1209 C CA . ARG A 1 149 ? -2.916 4.282 -10.482 1.00 93.19 149 ARG A CA 1
ATOM 1210 C C . ARG A 1 149 ? -4.248 4.913 -10.126 1.00 93.19 149 ARG A C 1
ATOM 1212 O O . ARG A 1 149 ? -4.309 6.101 -9.827 1.00 93.19 149 ARG A O 1
ATOM 1219 N N . ARG A 1 150 ? -5.320 4.124 -10.187 1.00 92.31 150 ARG A N 1
ATOM 1220 C CA . ARG A 1 150 ? -6.654 4.589 -9.803 1.00 92.31 150 ARG A CA 1
ATOM 1221 C C . ARG A 1 150 ? -7.346 3.628 -8.859 1.00 92.31 150 ARG A C 1
ATOM 1223 O O . ARG A 1 150 ? -7.424 2.431 -9.135 1.00 92.31 150 ARG A O 1
ATOM 1230 N N . TYR A 1 151 ? -7.937 4.195 -7.817 1.00 90.75 151 TYR A N 1
ATOM 1231 C CA . TYR A 1 151 ? -8.898 3.536 -6.947 1.00 90.75 151 TYR A CA 1
ATOM 1232 C C . TYR A 1 151 ? -10.270 4.185 -7.137 1.00 90.75 151 TYR A C 1
ATOM 1234 O O . TYR A 1 151 ? -10.383 5.407 -7.139 1.00 90.75 151 TYR A O 1
ATOM 1242 N N . LEU A 1 152 ? -11.318 3.380 -7.298 1.00 90.88 152 LEU A N 1
ATOM 1243 C CA . LEU A 1 152 ? -12.692 3.866 -7.441 1.00 90.88 152 LEU A CA 1
ATOM 1244 C C . LEU A 1 152 ? -13.484 3.563 -6.172 1.00 90.88 152 LEU A C 1
ATOM 1246 O O . LEU A 1 152 ? -13.523 2.414 -5.727 1.00 90.88 152 LEU A O 1
ATOM 1250 N N . ILE A 1 153 ? -14.170 4.566 -5.631 1.00 91.62 153 ILE A N 1
ATOM 1251 C CA . ILE A 1 153 ? -15.070 4.371 -4.496 1.00 91.62 153 ILE A CA 1
ATOM 1252 C C . ILE A 1 153 ? -16.395 3.827 -5.034 1.00 91.62 153 ILE A C 1
ATOM 1254 O O . ILE A 1 153 ? -17.192 4.570 -5.575 1.00 91.62 153 ILE A O 1
ATOM 1258 N N . ARG A 1 154 ? -16.682 2.529 -4.891 1.00 87.75 154 ARG A N 1
ATOM 1259 C CA . ARG A 1 154 ? -17.830 1.890 -5.582 1.00 87.75 154 ARG A CA 1
ATOM 1260 C C . ARG A 1 154 ? -19.197 2.549 -5.338 1.00 87.75 154 ARG A C 1
ATOM 1262 O O . ARG A 1 154 ? -20.045 2.488 -6.221 1.00 87.75 154 ARG A O 1
ATOM 1269 N N . ARG A 1 155 ? -19.426 3.120 -4.147 1.00 91.12 155 ARG A N 1
ATOM 1270 C CA . ARG A 1 155 ? -20.703 3.756 -3.760 1.00 91.12 155 ARG A CA 1
ATOM 1271 C C . ARG A 1 155 ? -20.874 5.177 -4.299 1.00 91.12 155 ARG A C 1
ATOM 1273 O O . ARG A 1 155 ? -21.989 5.682 -4.283 1.00 91.12 155 ARG A O 1
ATOM 1280 N N . PHE A 1 156 ? -19.799 5.812 -4.755 1.00 92.00 156 PHE A N 1
ATOM 1281 C CA . PHE A 1 156 ? -19.798 7.216 -5.139 1.00 92.00 156 PHE A CA 1
ATOM 1282 C C . PHE A 1 156 ? -19.161 7.380 -6.521 1.00 92.00 156 PHE A C 1
ATOM 1284 O O . PHE A 1 156 ? -18.228 6.658 -6.860 1.00 92.00 156 PHE A O 1
ATOM 1291 N N . PRO A 1 157 ? -19.602 8.336 -7.346 1.00 90.50 157 PRO A N 1
ATOM 1292 C CA . PRO A 1 157 ? -18.942 8.659 -8.609 1.00 90.50 157 PRO A CA 1
ATOM 1293 C C . PRO A 1 157 ? -17.618 9.415 -8.372 1.00 90.50 157 PRO A C 1
ATOM 1295 O O . PRO A 1 157 ? -17.416 10.510 -8.884 1.00 90.50 157 PRO A O 1
ATOM 1298 N N . PHE A 1 158 ? -16.721 8.847 -7.565 1.00 90.81 158 PHE A N 1
ATOM 1299 C CA . PHE A 1 158 ? -15.469 9.455 -7.130 1.00 90.81 158 PHE A CA 1
ATOM 1300 C C . PHE A 1 158 ? -14.328 8.436 -7.195 1.00 90.81 158 PHE A C 1
ATOM 1302 O O . PHE A 1 158 ? -14.509 7.245 -6.913 1.00 90.81 158 PHE A O 1
ATOM 1309 N N . GLY A 1 159 ? -13.136 8.899 -7.558 1.00 89.81 159 GLY A N 1
ATOM 1310 C CA . GLY A 1 159 ? -11.950 8.057 -7.621 1.00 89.81 159 GLY A CA 1
ATOM 1311 C C . GLY A 1 159 ? -10.689 8.823 -7.269 1.00 89.81 159 GLY A C 1
ATOM 1312 O O . GLY A 1 159 ? -10.556 9.993 -7.610 1.00 89.81 159 GLY A O 1
ATOM 1313 N N . PHE A 1 160 ? -9.759 8.133 -6.620 1.00 87.38 160 PHE A N 1
ATOM 1314 C CA . PHE A 1 160 ? -8.418 8.638 -6.363 1.00 87.38 160 PHE A CA 1
ATOM 1315 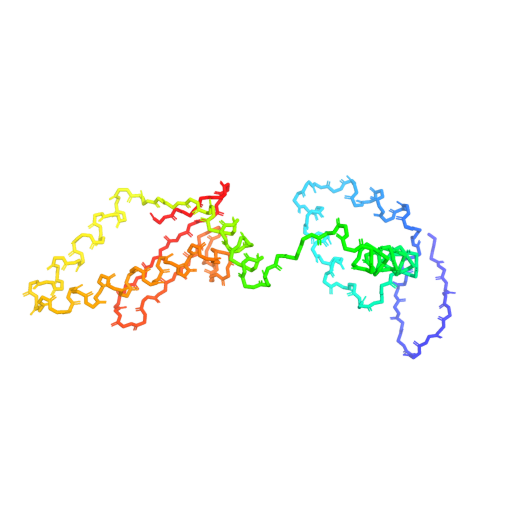C C . PHE A 1 160 ? -7.516 8.256 -7.511 1.00 87.38 160 PHE A C 1
ATOM 1317 O O . PHE A 1 160 ? -7.530 7.105 -7.960 1.00 87.38 160 PHE A O 1
ATOM 1324 N N . TYR A 1 161 ? -6.697 9.204 -7.925 1.00 93.19 161 TYR A N 1
ATOM 1325 C CA . TYR A 1 161 ? -5.525 8.928 -8.726 1.00 93.19 161 TYR A CA 1
ATOM 1326 C C . TYR A 1 161 ? -4.330 9.029 -7.799 1.00 93.19 161 TYR A C 1
ATOM 1328 O O . TYR A 1 161 ? -4.263 9.955 -7.003 1.00 93.19 161 TYR A O 1
ATOM 1336 N N . HIS A 1 162 ? -3.423 8.062 -7.855 1.00 93.56 162 HIS A N 1
ATOM 1337 C CA . HIS A 1 162 ? -2.263 8.076 -6.977 1.00 93.56 162 HIS A CA 1
ATOM 1338 C C . HIS A 1 162 ? -1.010 7.574 -7.668 1.00 93.56 162 HIS A C 1
ATOM 1340 O O . HIS A 1 162 ? -1.069 6.776 -8.606 1.00 93.56 162 HIS A O 1
ATOM 1346 N N . THR A 1 163 ? 0.135 8.009 -7.161 1.00 94.19 163 THR A N 1
ATOM 1347 C CA . THR A 1 163 ? 1.443 7.423 -7.459 1.00 94.19 163 THR A CA 1
ATOM 1348 C C . THR A 1 163 ? 2.016 6.782 -6.201 1.00 94.19 163 THR A C 1
ATOM 1350 O O . THR A 1 163 ? 1.580 7.073 -5.084 1.00 94.19 163 THR A O 1
ATOM 1353 N N . TYR A 1 164 ? 2.974 5.874 -6.378 1.00 92.12 164 TYR A N 1
ATOM 1354 C CA . TYR A 1 164 ? 3.715 5.271 -5.276 1.00 92.12 164 TYR A CA 1
ATOM 1355 C C . TYR A 1 164 ? 5.198 5.208 -5.619 1.00 92.12 164 TYR A C 1
ATOM 1357 O O . TYR A 1 164 ? 5.587 4.455 -6.511 1.00 92.12 164 TYR A O 1
ATOM 1365 N N . GLU A 1 165 ? 5.995 6.029 -4.940 1.00 88.88 165 GLU A N 1
ATOM 1366 C CA . GLU A 1 165 ? 7.433 6.190 -5.174 1.00 88.88 165 GLU A CA 1
ATOM 1367 C C . GLU A 1 165 ? 8.132 6.504 -3.852 1.00 88.88 165 GLU A C 1
ATOM 1369 O O . GLU A 1 165 ? 7.572 7.211 -3.018 1.00 88.88 165 GLU A O 1
ATOM 1374 N N . GLU A 1 166 ? 9.337 5.967 -3.645 1.00 86.81 166 GLU A N 1
ATOM 1375 C CA . GLU A 1 166 ? 10.162 6.239 -2.452 1.00 86.81 166 GLU A CA 1
ATOM 1376 C C . GLU A 1 166 ? 9.407 6.069 -1.119 1.00 86.81 166 GLU A C 1
ATOM 1378 O O . GLU A 1 166 ? 9.595 6.831 -0.175 1.00 86.81 166 GLU A O 1
ATOM 1383 N N . ASN A 1 167 ? 8.530 5.059 -1.037 1.00 86.06 167 ASN A N 1
ATOM 1384 C CA . ASN A 1 167 ? 7.696 4.787 0.139 1.00 86.06 167 ASN A CA 1
ATOM 1385 C C . ASN A 1 167 ? 6.663 5.898 0.457 1.00 86.06 167 ASN A C 1
ATOM 1387 O O . ASN A 1 167 ? 6.179 6.009 1.585 1.00 86.06 167 ASN A O 1
ATOM 1391 N N . PHE A 1 168 ? 6.292 6.706 -0.541 1.00 89.94 168 PHE A N 1
ATOM 1392 C CA . PHE A 1 168 ? 5.207 7.680 -0.472 1.00 89.94 168 PHE A CA 1
ATOM 1393 C C . PHE A 1 168 ? 4.099 7.356 -1.460 1.00 89.94 168 PHE A C 1
ATOM 1395 O O . PHE A 1 168 ? 4.319 7.271 -2.667 1.00 89.94 168 PHE A O 1
ATOM 1402 N N . VAL A 1 169 ? 2.877 7.286 -0.950 1.00 92.81 169 VAL A N 1
ATOM 1403 C CA . VAL A 1 169 ? 1.672 7.429 -1.759 1.00 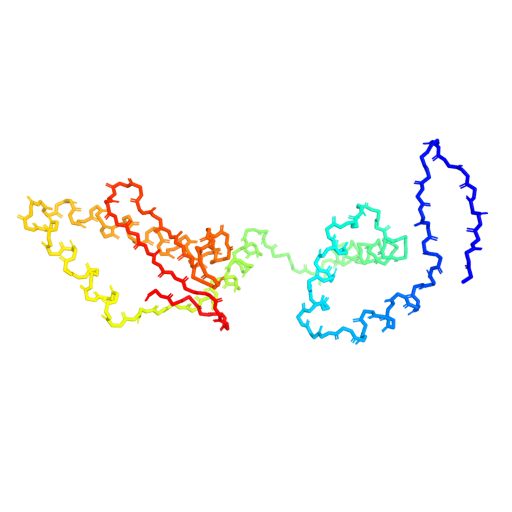92.81 169 VAL A CA 1
ATOM 1404 C C . VAL A 1 169 ? 1.345 8.916 -1.876 1.00 92.81 169 VAL A C 1
ATOM 1406 O O . VAL A 1 169 ? 1.217 9.609 -0.864 1.00 92.81 169 VAL A O 1
ATOM 1409 N N . THR A 1 170 ? 1.216 9.401 -3.109 1.00 94.62 170 THR A N 1
ATOM 1410 C CA . THR A 1 170 ? 0.750 10.766 -3.402 1.00 94.62 170 THR A CA 1
ATOM 1411 C C . THR A 1 170 ? -0.582 10.678 -4.111 1.00 94.62 170 THR A C 1
ATOM 1413 O O . THR A 1 170 ? -0.648 10.025 -5.152 1.00 94.62 170 THR A O 1
ATOM 1416 N N . VAL A 1 171 ? -1.603 11.314 -3.543 1.00 92.81 171 VAL A N 1
ATOM 1417 C CA . VAL A 1 171 ? -2.930 11.482 -4.153 1.00 92.81 171 VAL A CA 1
ATOM 1418 C C . VAL A 1 171 ? -3.074 12.894 -4.680 1.00 92.81 171 VAL A C 1
ATOM 1420 O O . VAL A 1 171 ? -2.749 13.825 -3.911 1.00 92.81 171 VAL A O 1
#

Sequence (171 aa):
MMSLGRVKNGRFWLVMEGTTEKVLDNALALTPYERADLAKKIVVSIKIDIDPEIESTHLDAVKSRKQQVKASTVEFIPGDEVMRQGRDIQRMINYRFHPDAQREFSETIQYYFEKDPQLANDFISANHDGQQSIRTNPEIWCVLRKNIRRYLIRRFPFGFYHTYEENFVTV

Foldseek 3Di:
DQDDDDDDDDDDDRDPDDDPVRVVVVLVPDDPVVNVVVVVVVVVPDDPPDDVVNVVVVVVVVVVVVVCVVVVVDDDDPPVNVVVVVQVVLLLQAEDEDPVRVVVLVVVLVVLVVVPVVSSVVVVVLVVVQVVVCSNPVPPFDDPDDQWGKDDSVVDRDIDIWGADPSYIYD

Radius of gyration: 25.81 Å; chains: 1; bounding box: 56×56×60 Å